Protein AF-A0A8T5KVK4-F1 (afdb_monomer_lite)

pLDDT: mean 84.92, std 12.68, range [57.91, 96.25]

Structure (mmCIF, N/CA/C/O backbone):
data_AF-A0A8T5KVK4-F1
#
_entry.id   AF-A0A8T5KVK4-F1
#
loop_
_atom_site.group_PDB
_atom_site.id
_atom_site.type_symbol
_atom_site.label_atom_id
_atom_site.label_alt_id
_atom_site.label_comp_id
_atom_site.label_asym_id
_atom_site.label_entity_id
_atom_site.label_seq_id
_atom_site.pdbx_PDB_ins_code
_atom_site.Cartn_x
_atom_site.Cartn_y
_atom_site.Cartn_z
_atom_site.occupancy
_atom_site.B_iso_or_equiv
_atom_site.auth_seq_id
_atom_site.auth_comp_id
_atom_site.auth_asym_id
_atom_site.auth_atom_id
_atom_site.pdbx_PDB_model_num
ATOM 1 N N . MET A 1 1 ? -8.638 10.080 -6.731 1.00 68.62 1 MET A N 1
ATOM 2 C CA . MET A 1 1 ? -8.174 9.155 -5.665 1.00 68.62 1 MET A CA 1
ATOM 3 C C . MET A 1 1 ? -6.832 8.562 -6.098 1.00 68.62 1 MET A C 1
ATOM 5 O O . MET A 1 1 ? -6.740 8.158 -7.248 1.00 68.62 1 MET A O 1
ATOM 9 N N . LYS A 1 2 ? -5.783 8.571 -5.260 1.00 84.62 2 LYS A N 1
ATOM 10 C CA . LYS A 1 2 ? -4.447 8.040 -5.623 1.00 84.62 2 LYS A CA 1
ATOM 11 C C . LYS A 1 2 ? -4.215 6.687 -4.949 1.00 84.62 2 LYS A C 1
ATOM 13 O O . LYS A 1 2 ? -4.498 6.549 -3.761 1.00 84.62 2 LYS A O 1
ATOM 18 N N . LEU A 1 3 ? -3.687 5.716 -5.695 1.00 92.75 3 LEU A N 1
ATOM 19 C CA . LEU A 1 3 ? -3.319 4.407 -5.158 1.00 92.75 3 LEU A CA 1
ATOM 20 C C . LEU A 1 3 ? -2.148 4.551 -4.179 1.00 92.75 3 LEU A C 1
ATOM 22 O O . LEU A 1 3 ? -1.155 5.213 -4.483 1.00 92.75 3 LEU A O 1
ATOM 26 N N . LYS A 1 4 ? -2.254 3.925 -3.007 1.00 93.88 4 LYS A N 1
ATOM 27 C CA . LYS A 1 4 ? -1.199 3.883 -1.992 1.00 93.88 4 LYS A CA 1
ATOM 28 C C . LYS A 1 4 ? -0.736 2.444 -1.789 1.00 93.88 4 LYS A C 1
ATOM 30 O O . LYS A 1 4 ? -1.487 1.489 -1.985 1.00 93.88 4 LYS A O 1
ATOM 35 N N . LYS A 1 5 ? 0.521 2.284 -1.390 1.00 94.44 5 LYS A N 1
ATOM 36 C CA . LYS A 1 5 ? 1.139 1.003 -1.054 1.00 94.44 5 LYS A CA 1
ATOM 37 C C . LYS A 1 5 ? 1.690 1.067 0.359 1.00 94.44 5 LYS A C 1
ATOM 39 O O . LYS A 1 5 ? 2.339 2.036 0.755 1.00 94.44 5 LYS A O 1
ATOM 44 N N . CYS A 1 6 ? 1.443 0.018 1.131 1.00 94.94 6 CYS A N 1
ATOM 45 C CA . CYS A 1 6 ? 2.075 -0.140 2.426 1.00 94.94 6 CYS A CA 1
ATOM 46 C C . CYS A 1 6 ? 3.554 -0.527 2.246 1.00 94.94 6 CYS A C 1
ATOM 48 O O . CYS A 1 6 ? 3.824 -1.560 1.633 1.00 94.94 6 CYS A O 1
ATOM 50 N N . PRO A 1 7 ? 4.510 0.223 2.822 1.00 93.31 7 PRO A N 1
ATOM 51 C CA . PRO A 1 7 ? 5.933 -0.105 2.722 1.00 93.31 7 PRO A CA 1
ATOM 52 C C . PRO A 1 7 ? 6.332 -1.341 3.542 1.00 93.31 7 PRO A C 1
ATOM 54 O O . PRO A 1 7 ? 7.381 -1.916 3.297 1.00 93.31 7 PRO A O 1
ATOM 57 N N . SER A 1 8 ? 5.512 -1.758 4.514 1.00 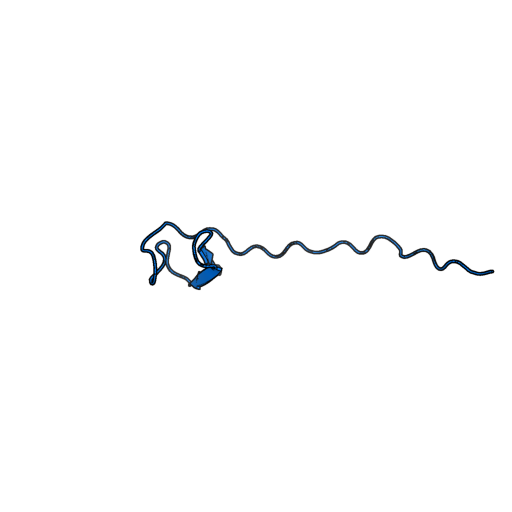94.81 8 SER A N 1
ATOM 58 C CA . SER A 1 8 ? 5.847 -2.865 5.420 1.00 94.81 8 SER A CA 1
ATOM 59 C C . SER A 1 8 ? 5.327 -4.223 4.959 1.00 94.81 8 SER A C 1
ATOM 61 O O . SER A 1 8 ? 5.937 -5.228 5.286 1.00 94.81 8 SER A O 1
ATOM 63 N N . CYS A 1 9 ? 4.177 -4.272 4.284 1.00 93.50 9 CYS A N 1
ATOM 64 C CA . CYS A 1 9 ? 3.534 -5.534 3.886 1.00 93.50 9 CYS A CA 1
ATOM 65 C C . CYS A 1 9 ? 3.152 -5.568 2.401 1.00 93.50 9 CYS A C 1
ATOM 67 O O . CYS A 1 9 ? 2.396 -6.437 1.974 1.00 93.50 9 CYS A O 1
ATOM 69 N N . SER A 1 10 ? 3.598 -4.574 1.628 1.00 92.88 10 SER A N 1
ATOM 70 C CA . SER A 1 10 ? 3.353 -4.435 0.187 1.00 92.88 10 SER A CA 1
ATOM 71 C C . SER A 1 10 ? 1.883 -4.424 -0.254 1.00 92.88 10 SER A C 1
ATOM 73 O O . SER A 1 10 ? 1.607 -4.459 -1.449 1.00 92.88 10 SER A O 1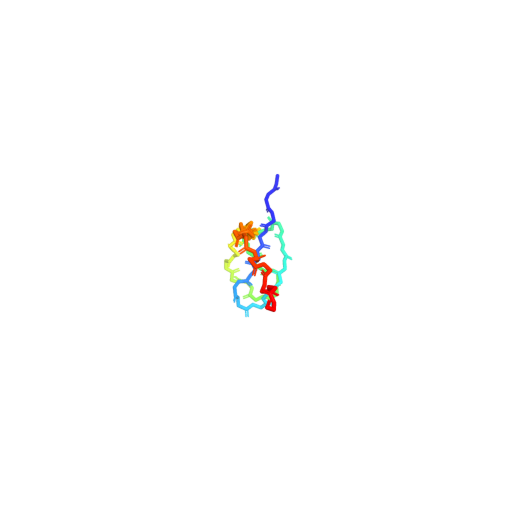
ATOM 75 N N . THR A 1 11 ? 0.935 -4.315 0.681 1.00 95.00 11 THR A N 1
ATOM 76 C CA . THR A 1 11 ? -0.502 -4.274 0.385 1.00 95.00 11 THR A CA 1
ATOM 77 C C . THR A 1 11 ? -0.885 -2.931 -0.226 1.00 95.00 11 THR A C 1
ATOM 79 O O . THR A 1 11 ? -0.502 -1.876 0.290 1.00 95.00 11 THR A O 1
ATOM 82 N N . TYR A 1 12 ? -1.666 -2.975 -1.300 1.00 94.25 12 TYR A N 1
ATOM 83 C CA . TYR A 1 12 ? -2.221 -1.797 -1.955 1.00 94.25 12 TYR A CA 1
ATOM 84 C C . TYR A 1 12 ? -3.550 -1.395 -1.321 1.00 94.25 12 TYR A C 1
ATOM 86 O O . TYR A 1 12 ? -4.347 -2.240 -0.917 1.00 94.25 12 TYR A O 1
ATOM 94 N N . THR A 1 13 ? -3.780 -0.093 -1.197 1.00 93.75 13 THR A N 1
ATOM 95 C CA . THR A 1 13 ? -5.024 0.452 -0.654 1.00 93.75 13 THR A CA 1
ATOM 96 C C . THR A 1 13 ? -5.220 1.903 -1.088 1.00 93.75 13 THR A C 1
ATOM 98 O O . THR A 1 13 ? -4.290 2.562 -1.547 1.00 93.75 13 THR A O 1
ATOM 101 N N . LEU A 1 14 ? -6.442 2.408 -0.941 1.00 93.94 14 LEU A N 1
ATOM 102 C CA . LEU A 1 14 ? -6.771 3.822 -1.129 1.00 93.94 14 LEU A CA 1
ATOM 103 C C . LEU A 1 14 ? -6.773 4.601 0.198 1.00 93.94 14 LEU A C 1
ATOM 105 O O . LEU A 1 14 ? -6.822 5.830 0.190 1.00 93.94 14 LEU A O 1
ATOM 109 N N . LYS A 1 15 ? -6.715 3.894 1.333 1.00 93.38 15 LYS A N 1
ATOM 110 C CA . LYS A 1 15 ? -6.709 4.476 2.680 1.00 93.38 15 LYS A CA 1
ATOM 111 C C . LYS A 1 15 ? -5.309 4.944 3.065 1.00 93.38 15 LYS A C 1
ATOM 113 O O . LYS A 1 15 ? -4.325 4.351 2.641 1.00 93.38 15 LYS A O 1
ATOM 118 N N . ASP A 1 16 ? -5.217 5.958 3.920 1.00 93.19 16 ASP A N 1
ATOM 119 C CA . ASP A 1 16 ? -3.945 6.415 4.501 1.00 93.19 16 ASP A CA 1
ATOM 120 C C . ASP A 1 16 ? -3.286 5.357 5.387 1.00 93.19 16 ASP A C 1
ATOM 122 O O . ASP A 1 16 ? -2.061 5.229 5.399 1.00 93.19 16 ASP A O 1
ATOM 126 N N . THR A 1 17 ? -4.094 4.528 6.042 1.00 95.50 17 THR A N 1
ATOM 127 C CA . THR A 1 17 ? -3.633 3.480 6.952 1.00 95.50 17 THR A CA 1
ATOM 128 C C . THR A 1 17 ? -3.801 2.101 6.327 1.00 95.50 17 THR A C 1
ATOM 130 O O . THR A 1 17 ? -4.851 1.766 5.776 1.00 95.50 17 THR A O 1
ATOM 133 N N . CYS A 1 18 ? -2.763 1.270 6.427 1.00 94.94 18 CYS A N 1
ATOM 134 C CA . CYS A 1 18 ? -2.787 -0.084 5.898 1.00 94.94 18 CYS A CA 1
ATOM 135 C C . CYS A 1 18 ? -3.785 -0.958 6.678 1.00 94.94 18 CYS A C 1
ATOM 137 O O . CYS A 1 18 ? -3.660 -1.061 7.898 1.00 94.94 18 CYS A O 1
ATOM 139 N N . PRO A 1 19 ? -4.710 -1.669 6.008 1.00 95.25 19 PRO A N 1
ATOM 140 C CA . PRO A 1 19 ? -5.691 -2.514 6.690 1.00 95.25 19 PRO A CA 1
ATOM 141 C C . PRO A 1 19 ? -5.083 -3.761 7.352 1.00 95.25 19 PRO A C 1
ATOM 143 O O . PRO A 1 19 ? -5.693 -4.311 8.259 1.00 95.25 19 PRO A O 1
ATOM 146 N N . LYS A 1 20 ? -3.891 -4.208 6.926 1.00 94.94 20 LYS A N 1
ATOM 147 C CA . LYS A 1 20 ? -3.239 -5.407 7.482 1.00 94.94 20 LYS A CA 1
ATOM 148 C C . LYS A 1 20 ? -2.349 -5.097 8.679 1.00 94.94 20 LYS A C 1
ATOM 150 O O . LYS A 1 20 ? -2.483 -5.712 9.726 1.00 94.94 20 LYS A O 1
ATOM 155 N N . CYS A 1 21 ? -1.427 -4.149 8.521 1.00 93.75 21 CYS A N 1
ATOM 156 C CA . CYS A 1 21 ? -0.415 -3.863 9.541 1.00 93.75 21 CYS A CA 1
ATOM 157 C C . CYS A 1 21 ? -0.621 -2.533 10.272 1.00 93.75 21 CYS A C 1
ATOM 159 O O . CYS A 1 21 ? 0.219 -2.164 11.086 1.00 93.75 21 CYS A O 1
ATOM 161 N N . LYS A 1 22 ? -1.696 -1.792 9.965 1.00 94.50 22 LYS A N 1
ATOM 162 C CA . LYS A 1 22 ? -2.068 -0.515 10.604 1.00 94.50 22 LYS A CA 1
ATOM 163 C C . LYS A 1 22 ? -1.014 0.603 10.507 1.00 94.50 22 LYS A C 1
ATOM 165 O O . LYS A 1 22 ? -1.157 1.640 11.141 1.00 94.50 22 LYS A O 1
ATOM 170 N N . LYS A 1 23 ? 0.023 0.433 9.679 1.00 95.12 23 LYS A N 1
ATOM 171 C CA . LYS A 1 23 ? 1.047 1.454 9.396 1.00 95.12 23 LYS A CA 1
ATOM 172 C C . LYS A 1 2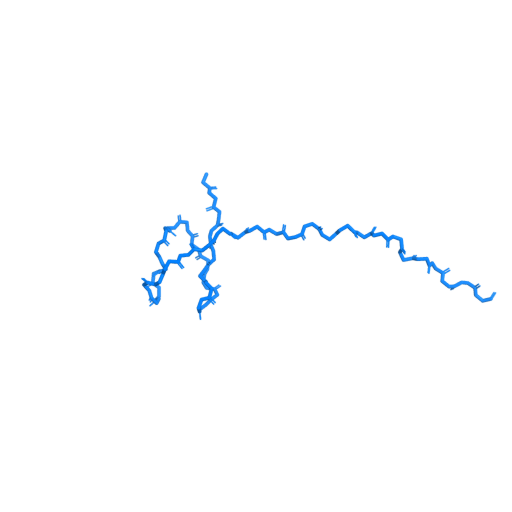3 ? 0.584 2.424 8.308 1.00 95.12 23 LYS A C 1
ATOM 174 O O . LYS A 1 23 ? -0.242 2.063 7.466 1.00 95.12 23 LYS A O 1
ATOM 179 N N . GLN A 1 24 ? 1.175 3.618 8.274 1.00 96.25 24 GLN A N 1
ATOM 180 C CA . GLN A 1 24 ? 0.937 4.587 7.204 1.00 96.25 24 GLN A CA 1
ATOM 181 C C . GLN A 1 24 ? 1.365 4.043 5.835 1.00 96.25 24 GLN A C 1
ATOM 183 O O . GLN A 1 24 ? 2.404 3.396 5.671 1.00 96.25 24 GLN A O 1
ATOM 188 N N . THR A 1 25 ? 0.530 4.308 4.840 1.00 94.94 25 THR A N 1
ATOM 189 C CA . THR A 1 25 ? 0.747 3.942 3.442 1.00 94.94 25 THR A CA 1
ATOM 190 C C . THR A 1 25 ? 1.378 5.111 2.694 1.00 94.94 25 THR A C 1
ATOM 192 O O . THR A 1 25 ? 1.216 6.270 3.066 1.00 94.94 25 THR A O 1
ATOM 195 N N . LYS A 1 26 ? 2.134 4.811 1.638 1.00 93.75 26 LYS A N 1
ATOM 196 C CA . LYS A 1 26 ? 2.804 5.816 0.803 1.00 93.75 26 LYS A CA 1
ATOM 197 C C . LYS A 1 26 ? 2.229 5.782 -0.606 1.00 93.75 26 LYS A C 1
ATOM 199 O O . LYS A 1 26 ? 1.717 4.752 -1.034 1.00 93.75 26 LYS A O 1
ATOM 204 N N . SER A 1 27 ? 2.307 6.896 -1.330 1.00 92.62 27 SER A N 1
ATOM 205 C CA . SER A 1 27 ? 1.832 6.969 -2.717 1.00 92.62 27 SER A CA 1
ATOM 206 C C . SER A 1 27 ? 2.504 5.897 -3.581 1.00 92.62 27 SER A C 1
ATOM 208 O O . SER A 1 27 ? 3.731 5.792 -3.605 1.00 92.62 27 SER A O 1
ATOM 210 N N . ALA A 1 28 ? 1.704 5.106 -4.293 1.00 89.94 28 ALA A N 1
ATOM 211 C CA . ALA A 1 28 ? 2.191 4.113 -5.238 1.00 89.94 28 ALA A CA 1
ATOM 212 C C . ALA A 1 28 ? 2.439 4.791 -6.593 1.00 89.94 28 ALA A C 1
ATOM 214 O O . ALA A 1 28 ? 1.667 4.632 -7.534 1.00 89.94 28 ALA A O 1
ATOM 215 N N . HIS A 1 29 ? 3.497 5.598 -6.675 1.00 84.31 29 HIS A N 1
ATOM 216 C CA . HIS A 1 29 ? 3.935 6.163 -7.947 1.00 84.31 29 HIS A CA 1
ATOM 217 C C . HIS A 1 29 ? 4.749 5.115 -8.711 1.00 84.31 29 HIS A C 1
ATOM 219 O O . HIS A 1 29 ? 5.702 4.548 -8.172 1.00 84.31 29 HIS A O 1
ATOM 225 N N . TYR A 1 30 ? 4.393 4.856 -9.964 1.00 78.44 30 TYR A N 1
ATOM 226 C CA . TYR A 1 30 ? 5.198 4.017 -10.842 1.00 78.44 30 TYR A CA 1
ATOM 227 C C . TYR A 1 30 ? 6.361 4.846 -11.388 1.00 78.44 30 TYR A C 1
ATOM 229 O O . TYR A 1 30 ? 6.203 6.009 -11.756 1.00 78.44 30 TYR A O 1
ATOM 237 N N . LYS A 1 31 ? 7.570 4.283 -11.398 1.00 77.56 31 LYS A N 1
ATOM 238 C CA . LYS A 1 31 ? 8.681 4.919 -12.105 1.00 77.56 31 LYS A CA 1
ATOM 239 C C . LYS A 1 31 ? 8.449 4.657 -13.587 1.00 77.56 31 LYS A C 1
ATOM 241 O O . LYS A 1 31 ? 8.519 3.507 -14.008 1.00 77.56 31 LYS A O 1
ATOM 246 N N . PHE A 1 32 ? 8.158 5.698 -14.362 1.00 76.50 32 PHE A N 1
ATOM 247 C CA . PHE A 1 32 ? 8.281 5.603 -15.811 1.00 76.50 32 PHE A CA 1
ATOM 248 C C . PHE A 1 32 ? 9.747 5.302 -16.106 1.00 76.50 32 PHE A C 1
ATOM 250 O O . PHE A 1 32 ? 10.615 6.156 -15.911 1.00 76.50 32 PHE A O 1
ATOM 257 N N . VAL A 1 33 ? 10.035 4.064 -16.497 1.00 80.56 33 VAL A N 1
ATOM 258 C CA . VAL A 1 33 ? 11.359 3.714 -16.993 1.00 80.56 33 VAL A CA 1
ATOM 259 C C . VAL A 1 33 ? 11.492 4.429 -18.331 1.00 80.56 33 VAL A C 1
ATOM 261 O O . VAL A 1 33 ? 10.838 4.064 -19.303 1.00 80.56 33 VAL A O 1
ATOM 264 N N . LYS A 1 34 ? 12.289 5.501 -18.368 1.00 76.94 34 LYS A N 1
ATOM 265 C CA . LYS A 1 34 ? 12.728 6.084 -19.635 1.00 76.94 34 LYS A CA 1
ATOM 266 C C . LYS A 1 34 ? 13.696 5.077 -20.237 1.00 76.94 34 LYS A C 1
ATOM 268 O O . LYS A 1 34 ? 14.839 5.002 -19.795 1.00 76.94 34 LYS A O 1
ATOM 273 N N . VAL A 1 35 ? 13.217 4.272 -21.179 1.00 78.44 35 VAL A N 1
ATOM 274 C CA . VAL A 1 35 ? 14.076 3.407 -21.986 1.00 78.44 35 VAL A CA 1
ATOM 275 C C . VAL A 1 35 ? 14.900 4.345 -22.868 1.00 78.44 35 VAL A C 1
ATOM 277 O O . VAL A 1 35 ? 14.445 4.760 -23.925 1.00 78.44 35 VAL A O 1
ATOM 280 N N . LYS A 1 36 ? 16.056 4.797 -22.374 1.00 70.75 36 LYS A N 1
ATOM 281 C CA . LYS A 1 36 ? 17.073 5.414 -23.225 1.00 70.75 36 LYS A CA 1
ATOM 282 C C . LYS A 1 36 ? 17.795 4.267 -23.913 1.00 70.75 36 LYS A C 1
ATOM 284 O O . LYS A 1 36 ? 18.509 3.524 -23.250 1.00 70.75 36 LYS A O 1
ATOM 289 N N . ASP A 1 37 ? 17.467 4.106 -25.188 1.00 65.88 37 ASP A N 1
ATOM 290 C CA . ASP A 1 37 ? 18.272 3.499 -26.244 1.00 65.88 37 ASP A CA 1
ATOM 291 C C . ASP A 1 37 ? 19.073 2.262 -25.817 1.00 65.88 37 ASP A C 1
ATOM 293 O O . ASP A 1 37 ? 20.246 2.333 -25.454 1.00 65.88 37 ASP A O 1
ATOM 297 N N . VAL A 1 38 ? 18.433 1.094 -25.928 1.00 64.31 38 VAL A N 1
ATOM 298 C CA . VAL A 1 38 ? 19.158 -0.165 -26.126 1.00 64.31 38 VAL A CA 1
ATOM 299 C C . VAL A 1 38 ? 19.848 -0.039 -27.486 1.00 64.31 38 VAL A C 1
ATOM 301 O O . VAL A 1 38 ? 19.260 -0.362 -28.515 1.00 64.31 38 VAL A O 1
ATOM 304 N N . SER A 1 39 ? 21.061 0.512 -2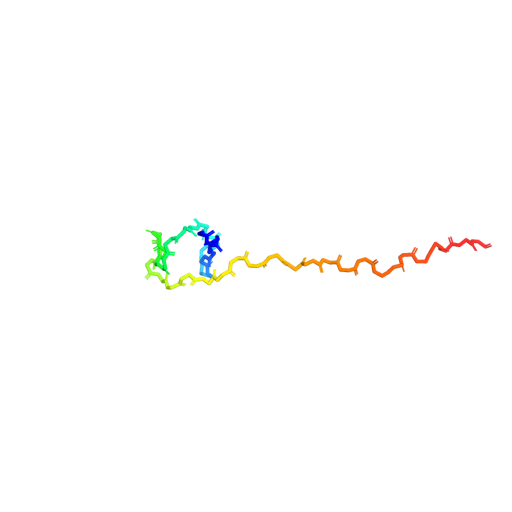7.520 1.00 59.75 39 SER A N 1
ATOM 305 C CA . SER A 1 39 ? 21.878 0.526 -28.730 1.00 59.75 39 SER A CA 1
ATOM 306 C C . SER A 1 39 ? 22.153 -0.925 -29.121 1.00 59.75 39 SER A C 1
ATOM 308 O O . SER A 1 39 ? 22.826 -1.656 -28.392 1.00 59.75 39 SER A O 1
ATOM 310 N N . GLN A 1 40 ? 21.569 -1.347 -30.241 1.00 60.66 40 GLN A N 1
ATOM 311 C CA . GLN A 1 40 ? 21.770 -2.656 -30.845 1.00 60.66 40 GLN A CA 1
ATOM 312 C C . GLN A 1 40 ? 23.257 -2.829 -31.167 1.00 60.66 40 GLN A C 1
ATOM 314 O O 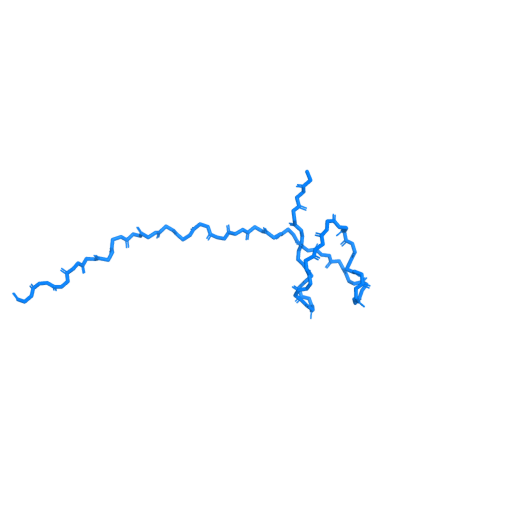. GLN A 1 40 ? 23.812 -2.101 -31.986 1.00 60.66 40 GLN A O 1
ATOM 319 N N . ASN A 1 41 ? 23.892 -3.789 -30.499 1.00 60.03 41 ASN A N 1
ATOM 320 C CA . ASN A 1 41 ? 25.200 -4.298 -30.882 1.00 60.03 41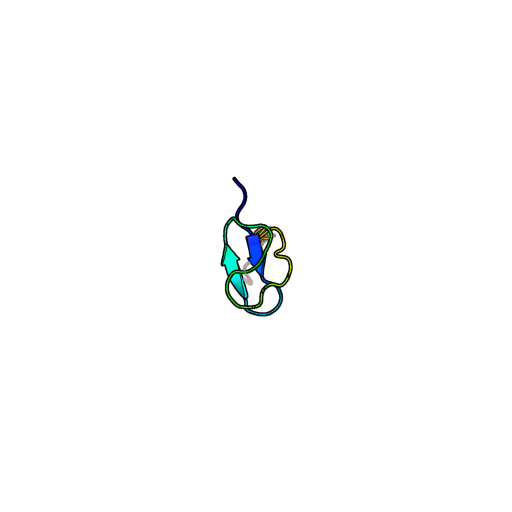 ASN A CA 1
ATOM 321 C C . ASN A 1 41 ? 25.020 -5.029 -32.221 1.00 60.03 41 ASN A C 1
ATOM 323 O O . ASN A 1 41 ? 24.410 -6.097 -32.248 1.00 60.03 41 ASN A O 1
ATOM 327 N N . ASN A 1 42 ? 25.509 -4.448 -33.314 1.00 60.66 42 ASN A N 1
ATOM 328 C CA . ASN A 1 42 ? 25.630 -5.136 -34.594 1.00 60.66 42 ASN A CA 1
ATOM 329 C C . ASN A 1 42 ? 27.121 -5.344 -34.879 1.00 60.66 42 ASN A C 1
ATOM 331 O O . ASN A 1 42 ? 27.847 -4.373 -35.068 1.00 60.66 42 ASN A O 1
ATOM 335 N N . ASN A 1 43 ? 27.482 -6.628 -34.798 1.00 57.91 43 ASN A N 1
ATOM 336 C CA . ASN A 1 43 ? 28.625 -7.375 -35.336 1.00 57.91 43 ASN A CA 1
ATOM 337 C C . ASN A 1 43 ? 29.733 -6.594 -36.059 1.00 57.91 43 ASN A C 1
ATOM 339 O O . ASN A 1 43 ? 29.441 -6.033 -37.138 1.00 57.91 43 ASN A O 1
#

Sequence (43 aa):
MKLKKCPSCSTYTLKDTCPKCKKQTKSAHYKFVKVKDVSQNNN

Radius of gyration: 17.11 Å; chains: 1; bounding box: 37×16×46 Å

Foldseek 3Di:
DFWWADPPPRDIDPDQADPPPRDGTHGPDDPPPPPDDPDDDDD

Secondary structure (DSSP, 8-state):
---EE-TTT--EESSSB-TTT-PBPEE----------------